Protein AF-A0A8S3JZ52-F1 (afdb_monomer)

Solvent-accessible surface area (backbone atoms only — not comparable to full-atom values): 4505 Å² total; per-residue (Å²): 139,82,84,82,78,82,83,72,80,77,84,88,67,72,47,80,42,48,62,45,52,74,68,47,54,52,52,50,46,44,37,40,73,72,64,69,31,53,73,48,66,36,70,88,54,30,69,41,18,38,51,48,46,52,49,52,54,52,49,53,53,48,54,54,48,53,57,49,53,57,54,59,77,73,108

InterPro domains:
  IPR041491 TRPM, SLOG domain [PF18139] (10-61)
  IPR050927 Transient receptor potential cation channel M [PTHR13800] (11-61)

pLDDT: mean 90.5, std 13.54, range [40.5, 98.19]

Secondary structure (DSSP, 8-state):
--------PPPP--EEE-S--HHHHHHHHIIIIIS---EEE-TTS-HHHHHHHHHHHHHHHHHHHHHHHHHHTT-

Nearest PDB structures (foldseek):
  4igk-assembly2_B  TM=6.275E-01  e=6.604E+00  Homo sapiens
  1l0b-assembly1_A  TM=4.245E-01  e=2.908E+00  Rattus norvegicus
  1k7k-assembly1_A  TM=3.674E-01  e=4.093E+00  Escherichia coli

Structure (mmCIF, N/CA/C/O backbone):
data_AF-A0A8S3JZ52-F1
#
_entry.id   AF-A0A8S3JZ52-F1
#
loop_
_atom_site.group_PDB
_atom_site.id
_atom_site.type_symbol
_atom_site.label_atom_id
_atom_site.label_alt_id
_atom_site.label_comp_id
_atom_site.label_asym_id
_atom_site.label_entity_id
_atom_site.label_seq_id
_atom_site.pdbx_PDB_ins_code
_atom_site.Cartn_x
_atom_site.Cartn_y
_atom_site.Cartn_z
_atom_site.occupancy
_atom_site.B_iso_or_equiv
_atom_site.auth_seq_id
_atom_site.auth_comp_id
_atom_site.auth_asym_id
_atom_site.auth_atom_id
_atom_site.pdbx_PDB_model_num
ATOM 1 N N . MET A 1 1 ? -1.157 40.134 -30.246 1.00 40.50 1 MET A N 1
ATOM 2 C CA . MET A 1 1 ? -0.732 38.728 -30.066 1.00 40.50 1 MET A CA 1
ATOM 3 C C . MET A 1 1 ? -1.638 38.102 -29.027 1.00 40.50 1 MET A C 1
ATOM 5 O O . MET A 1 1 ? -1.667 38.595 -27.909 1.00 40.50 1 MET A O 1
ATOM 9 N N . ILE A 1 2 ? -2.424 37.100 -29.409 1.00 42.44 2 ILE A N 1
ATOM 10 C CA . ILE A 1 2 ? -3.330 36.383 -28.505 1.00 42.44 2 ILE A CA 1
ATOM 11 C C . ILE A 1 2 ? -2.615 35.077 -28.143 1.00 42.44 2 ILE A C 1
ATOM 13 O O . ILE A 1 2 ? -2.262 34.321 -29.045 1.00 42.44 2 ILE A O 1
ATOM 17 N N . ASN A 1 3 ? -2.325 34.851 -26.860 1.00 45.69 3 ASN A N 1
ATOM 18 C CA . ASN A 1 3 ? -1.677 33.627 -26.381 1.00 45.69 3 ASN A CA 1
ATOM 19 C C . ASN A 1 3 ? -2.751 32.548 -26.187 1.00 45.69 3 ASN A C 1
ATOM 21 O O . ASN A 1 3 ? -3.529 32.616 -25.238 1.00 45.69 3 ASN A O 1
ATOM 25 N N . PHE A 1 4 ? -2.809 31.566 -27.087 1.00 55.28 4 PHE A N 1
ATOM 26 C CA . PHE A 1 4 ? -3.582 30.342 -26.875 1.00 55.28 4 PHE A CA 1
ATOM 27 C C . PHE A 1 4 ? -2.740 29.388 -26.022 1.00 55.28 4 PHE A C 1
ATOM 29 O O . PHE A 1 4 ? -1.863 28.698 -26.535 1.00 55.28 4 PHE A O 1
ATOM 36 N N . SER A 1 5 ? -2.982 29.363 -24.711 1.00 61.88 5 SER A N 1
ATOM 37 C CA . SER A 1 5 ? -2.474 28.287 -23.857 1.00 61.88 5 SER A CA 1
ATOM 38 C C . SER A 1 5 ? -3.426 27.101 -23.993 1.00 61.88 5 SER A C 1
ATOM 40 O O . SER A 1 5 ? -4.536 27.133 -23.462 1.00 61.88 5 SER A O 1
ATOM 42 N N . PHE A 1 6 ? -3.038 26.083 -24.761 1.00 62.44 6 PHE A N 1
ATOM 43 C CA . PHE A 1 6 ? -3.751 24.807 -24.775 1.00 62.44 6 P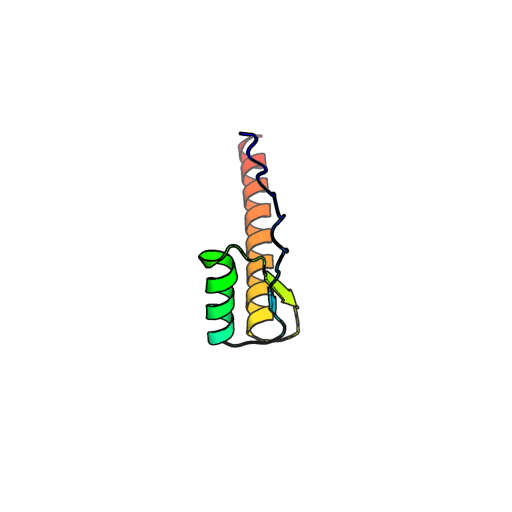HE A CA 1
ATOM 44 C C . PHE A 1 6 ? -3.592 24.152 -23.396 1.00 62.44 6 PHE A C 1
ATOM 46 O O . PHE A 1 6 ? -2.533 23.621 -23.072 1.00 62.44 6 PHE A O 1
ATOM 53 N N . TYR A 1 7 ? -4.640 24.217 -22.575 1.00 65.38 7 TYR A N 1
ATOM 54 C CA . TYR A 1 7 ? -4.737 23.464 -21.329 1.00 65.38 7 TYR A CA 1
ATOM 55 C C . TYR A 1 7 ? -5.116 22.025 -21.686 1.00 65.38 7 TYR A C 1
ATOM 57 O O . TYR A 1 7 ? -6.265 21.742 -22.014 1.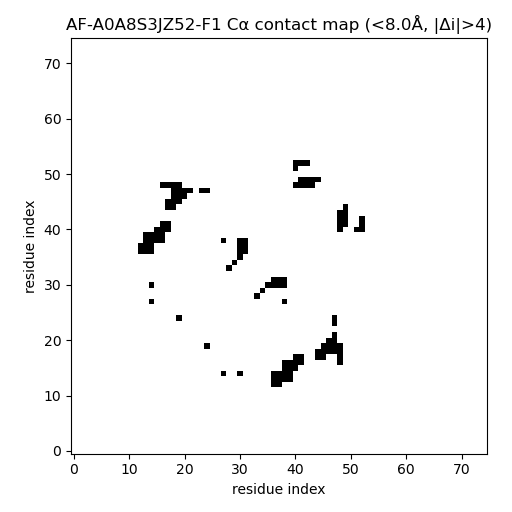00 65.38 7 TYR A O 1
ATOM 65 N N . ILE A 1 8 ? -4.124 21.137 -21.728 1.00 66.75 8 ILE A N 1
ATOM 66 C CA . ILE A 1 8 ? -4.358 19.701 -21.861 1.00 66.75 8 ILE A CA 1
ATOM 67 C C . ILE A 1 8 ? -4.431 19.166 -20.436 1.00 66.75 8 ILE A C 1
ATOM 69 O O . ILE A 1 8 ? -3.419 19.180 -19.732 1.00 66.75 8 ILE A O 1
ATOM 73 N N . ASP A 1 9 ? -5.616 18.745 -20.000 1.00 76.94 9 ASP A N 1
ATOM 74 C CA . ASP A 1 9 ? -5.748 18.064 -18.716 1.00 76.94 9 ASP A CA 1
ATOM 75 C C . ASP A 1 9 ? -4.832 16.827 -18.715 1.00 76.94 9 ASP A C 1
ATOM 77 O O . ASP A 1 9 ? -4.882 16.022 -19.655 1.00 76.94 9 ASP A O 1
ATOM 81 N N . PRO A 1 10 ? -3.956 16.666 -17.710 1.00 82.00 10 PRO A N 1
ATOM 82 C CA . PRO A 1 10 ? -3.089 15.503 -17.634 1.00 82.00 10 PRO 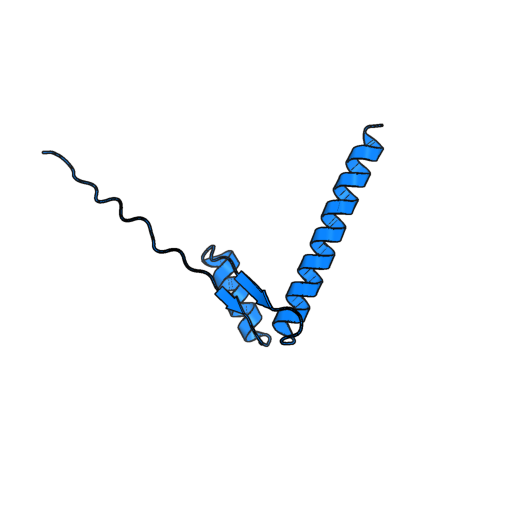A CA 1
ATOM 83 C C . PRO A 1 10 ? -3.930 14.227 -17.515 1.00 82.00 10 PRO A C 1
ATOM 85 O O . PRO A 1 10 ? -4.920 14.176 -16.786 1.00 82.00 10 PRO A O 1
ATOM 88 N N . VAL A 1 11 ? -3.520 13.173 -18.225 1.00 89.81 11 VAL A N 1
ATOM 89 C CA . VAL A 1 11 ? -4.193 11.869 -18.159 1.00 89.81 11 VAL A CA 1
ATOM 90 C C . VAL A 1 11 ? -4.026 11.296 -16.743 1.00 89.81 11 VAL A C 1
ATOM 92 O O . VAL A 1 11 ? -2.887 11.159 -16.288 1.00 89.81 11 VAL A O 1
ATOM 95 N N . PRO A 1 12 ? -5.114 10.947 -16.029 1.00 92.56 12 PRO A N 1
ATOM 96 C CA . PRO A 1 12 ? -5.017 10.403 -14.681 1.00 92.56 12 PRO A CA 1
ATOM 97 C C . PRO A 1 12 ? -4.412 8.994 -14.698 1.00 92.56 12 PRO A C 1
ATOM 99 O O . PRO A 1 12 ? -4.770 8.156 -15.526 1.00 92.56 12 PRO A O 1
ATOM 102 N N . VAL A 1 13 ? -3.518 8.724 -13.746 1.00 95.12 13 VAL A N 1
ATOM 103 C CA . VAL A 1 13 ? -2.836 7.432 -13.587 1.00 95.12 13 VAL A CA 1
ATOM 104 C C . VAL A 1 13 ? -3.066 6.905 -12.173 1.00 95.12 13 VAL A C 1
ATOM 106 O O . VAL A 1 13 ? -3.062 7.668 -11.209 1.00 95.12 13 VAL A O 1
ATOM 109 N N . VAL A 1 14 ? -3.249 5.591 -12.051 1.00 97.75 14 VAL A N 1
ATOM 110 C CA . VAL A 1 14 ? -3.376 4.869 -10.779 1.00 97.75 14 VAL A CA 1
ATOM 111 C C . VAL A 1 14 ? -2.485 3.627 -10.804 1.00 97.75 14 VAL A C 1
ATOM 113 O O . VAL A 1 14 ? -2.345 2.981 -11.843 1.00 97.75 14 VAL A O 1
ATOM 116 N N . LEU A 1 15 ? -1.889 3.280 -9.663 1.00 97.88 15 LEU A N 1
ATOM 117 C CA . LEU A 1 15 ? -1.117 2.051 -9.491 1.00 97.88 15 LEU A CA 1
ATOM 118 C C . LEU A 1 15 ? -2.000 0.953 -8.881 1.00 97.88 15 LEU A C 1
ATOM 120 O O . LEU A 1 15 ? -2.397 1.061 -7.724 1.00 97.88 15 LEU A O 1
ATOM 124 N N . LEU A 1 16 ? -2.270 -0.124 -9.621 1.00 97.69 16 LEU A N 1
ATOM 125 C CA . LEU A 1 16 ? -2.916 -1.327 -9.081 1.00 97.69 16 LEU A CA 1
ATOM 126 C C . LEU A 1 16 ? -1.858 -2.339 -8.627 1.00 97.69 16 LEU A C 1
ATOM 128 O O . LEU A 1 16 ? -0.992 -2.725 -9.412 1.00 97.69 16 LEU A O 1
ATOM 132 N N . VAL A 1 17 ? -1.953 -2.801 -7.380 1.00 97.50 17 VAL A N 1
ATOM 133 C CA . VAL A 1 17 ? -1.050 -3.806 -6.804 1.00 97.50 17 VAL A CA 1
ATOM 134 C C . VAL A 1 17 ? -1.842 -5.070 -6.466 1.00 97.50 17 VAL A C 1
ATOM 136 O O . VAL A 1 17 ? -2.853 -5.006 -5.766 1.00 97.50 17 VAL A O 1
ATOM 139 N N . ILE A 1 18 ? -1.376 -6.217 -6.971 1.00 95.50 18 ILE A N 1
ATOM 140 C CA . ILE A 1 18 ? -1.994 -7.537 -6.764 1.00 95.50 18 ILE A CA 1
ATOM 141 C C . ILE A 1 18 ? -1.127 -8.349 -5.791 1.00 95.50 18 ILE A C 1
ATOM 143 O O . ILE A 1 18 ? -1.437 -8.447 -4.618 1.00 95.50 18 ILE A O 1
ATOM 147 N N . GLU A 1 19 ? 0.035 -8.844 -6.211 1.00 95.19 19 GLU A N 1
ATOM 148 C CA . GLU A 1 19 ? 1.003 -9.464 -5.297 1.00 95.19 19 GLU A CA 1
ATOM 149 C C . GLU A 1 19 ? 2.264 -8.596 -5.172 1.00 95.19 19 GLU A C 1
ATOM 151 O O . GLU A 1 19 ? 2.406 -7.555 -5.821 1.00 95.19 19 GLU A O 1
ATOM 156 N N . GLY A 1 20 ? 3.217 -9.019 -4.343 1.00 94.44 20 GLY A N 1
ATOM 157 C CA . GLY A 1 20 ? 4.511 -8.365 -4.301 1.00 94.44 20 GLY A C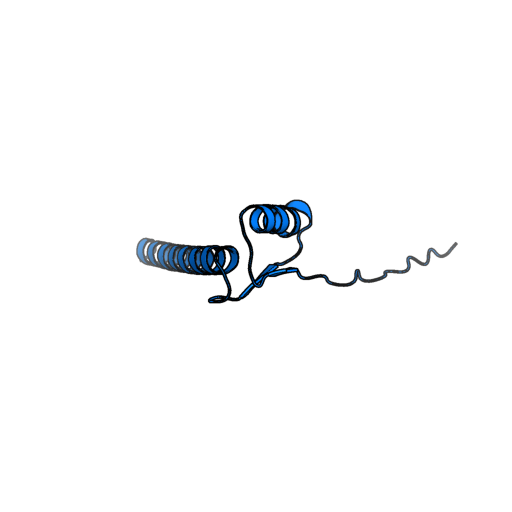A 1
ATOM 158 C C . GLY A 1 20 ? 5.374 -8.739 -3.112 1.00 94.44 20 GLY A C 1
ATOM 159 O O . GLY A 1 20 ? 4.927 -9.334 -2.128 1.00 94.44 20 GLY A O 1
ATOM 160 N N . GLY A 1 21 ? 6.631 -8.321 -3.212 1.00 94.88 21 GLY A N 1
ATOM 161 C CA . GLY A 1 21 ? 7.629 -8.413 -2.153 1.00 94.88 21 GLY A CA 1
ATOM 162 C C . GLY A 1 21 ? 8.260 -7.049 -1.848 1.00 94.88 21 GLY A C 1
ATOM 163 O O . GLY A 1 21 ? 7.709 -6.012 -2.218 1.00 94.88 21 GLY A O 1
ATOM 164 N N . PRO A 1 22 ? 9.443 -7.018 -1.215 1.00 96.44 22 PRO A N 1
ATOM 165 C CA . PRO A 1 22 ? 10.105 -5.773 -0.811 1.00 96.44 22 PRO A CA 1
ATOM 166 C C . PRO A 1 22 ? 10.345 -4.772 -1.953 1.00 96.44 22 PRO A C 1
ATOM 168 O O . PRO A 1 22 ? 10.229 -3.564 -1.754 1.00 96.44 22 PRO A O 1
ATOM 171 N N . ASN A 1 23 ? 10.625 -5.255 -3.168 1.00 97.38 23 ASN A N 1
ATOM 172 C CA . ASN A 1 23 ? 10.792 -4.380 -4.332 1.00 97.38 23 ASN A CA 1
ATOM 173 C C . ASN A 1 23 ? 9.475 -3.705 -4.741 1.00 97.38 23 ASN A C 1
ATOM 175 O O . ASN A 1 23 ? 9.482 -2.525 -5.070 1.00 97.38 23 ASN A O 1
ATOM 179 N N . THR A 1 24 ? 8.342 -4.403 -4.629 1.00 97.31 24 THR A N 1
ATOM 180 C CA . THR A 1 24 ? 7.014 -3.818 -4.867 1.00 97.31 24 THR A CA 1
ATOM 181 C C . THR A 1 24 ? 6.719 -2.711 -3.861 1.00 97.31 24 THR A C 1
ATOM 183 O O . THR A 1 24 ? 6.250 -1.648 -4.250 1.00 97.31 24 THR A O 1
ATOM 186 N N . VAL A 1 25 ? 7.072 -2.902 -2.584 1.00 97.31 25 VAL A N 1
ATOM 187 C CA . VAL A 1 25 ? 6.947 -1.855 -1.551 1.00 97.31 25 VAL A CA 1
ATOM 188 C C . VAL A 1 25 ? 7.767 -0.615 -1.923 1.00 97.31 25 VAL A C 1
ATOM 190 O O . VAL A 1 25 ? 7.292 0.510 -1.762 1.00 97.31 25 VAL A O 1
ATOM 193 N N . ARG A 1 26 ? 8.983 -0.798 -2.459 1.00 97.62 26 ARG A N 1
ATOM 194 C CA . ARG A 1 26 ? 9.812 0.313 -2.952 1.00 97.62 26 ARG A CA 1
ATOM 195 C C . ARG A 1 26 ? 9.140 1.042 -4.121 1.00 97.62 26 ARG A C 1
ATOM 197 O O . ARG A 1 26 ? 9.070 2.267 -4.076 1.00 97.62 26 ARG A O 1
ATOM 204 N N . THR A 1 27 ? 8.610 0.317 -5.106 1.00 97.75 27 THR A N 1
ATOM 205 C CA . THR A 1 27 ? 7.878 0.907 -6.242 1.00 97.75 27 THR A CA 1
ATOM 206 C C . THR A 1 27 ? 6.634 1.665 -5.784 1.00 97.75 27 THR A C 1
ATOM 208 O O . THR A 1 27 ? 6.402 2.785 -6.226 1.00 97.75 27 THR A O 1
ATOM 211 N N . VAL A 1 28 ? 5.863 1.100 -4.852 1.00 97.62 28 VAL A N 1
ATOM 212 C CA . VAL A 1 28 ? 4.691 1.754 -4.251 1.00 97.62 28 VAL A CA 1
ATOM 213 C C . VAL A 1 28 ? 5.090 3.054 -3.562 1.00 97.62 28 VAL A C 1
ATOM 215 O O . VAL A 1 28 ? 4.449 4.080 -3.773 1.00 97.62 28 VAL A O 1
ATOM 218 N N . LYS A 1 29 ? 6.169 3.040 -2.770 1.00 97.75 29 LYS A N 1
ATOM 219 C CA . LYS A 1 29 ? 6.681 4.247 -2.112 1.00 97.75 29 LYS A CA 1
ATOM 220 C C . LYS A 1 29 ? 7.054 5.322 -3.132 1.00 97.75 29 LYS A C 1
ATOM 222 O O . LYS A 1 29 ? 6.699 6.480 -2.943 1.00 97.75 29 LYS A O 1
ATOM 227 N N . GLU A 1 30 ? 7.770 4.957 -4.188 1.00 98.19 30 GLU A N 1
ATOM 228 C CA . GLU A 1 30 ? 8.173 5.894 -5.238 1.00 98.19 30 GLU A CA 1
ATOM 229 C C . GLU A 1 30 ? 6.964 6.463 -5.994 1.00 98.19 30 GLU A C 1
ATOM 231 O O . GLU A 1 30 ? 6.880 7.672 -6.192 1.00 98.19 30 GLU A O 1
ATOM 236 N N . ALA A 1 31 ? 5.982 5.626 -6.331 1.00 97.69 31 ALA A N 1
ATOM 237 C CA . ALA A 1 31 ? 4.754 6.057 -6.993 1.00 97.69 31 ALA A CA 1
ATOM 238 C C . ALA A 1 31 ? 3.925 7.015 -6.120 1.00 97.69 31 ALA A C 1
ATOM 240 O O . ALA A 1 31 ? 3.585 8.110 -6.565 1.00 97.69 31 ALA A O 1
ATOM 241 N N . VAL A 1 32 ? 3.639 6.634 -4.873 1.00 97.31 32 VAL A N 1
ATOM 242 C CA . VAL A 1 32 ? 2.741 7.391 -3.987 1.00 97.31 32 VAL A CA 1
ATOM 243 C C . VAL A 1 32 ? 3.414 8.644 -3.433 1.00 97.31 32 VAL A C 1
ATOM 245 O O . VAL A 1 32 ? 2.818 9.715 -3.448 1.00 97.31 32 VAL A O 1
ATOM 248 N N . VAL A 1 33 ? 4.650 8.530 -2.939 1.00 96.88 33 VAL A N 1
ATOM 249 C CA . VAL A 1 33 ? 5.344 9.640 -2.261 1.00 96.88 33 VAL A CA 1
ATOM 250 C C . VAL A 1 33 ? 6.153 10.483 -3.241 1.00 96.88 33 VAL A C 1
ATOM 252 O O . VAL A 1 33 ? 6.209 11.698 -3.093 1.00 96.88 33 VAL A O 1
ATOM 255 N N . GLY A 1 34 ? 6.802 9.851 -4.221 1.00 96.38 34 GLY A N 1
ATOM 256 C CA . GLY A 1 34 ? 7.651 10.552 -5.187 1.00 96.38 34 GLY A CA 1
ATOM 257 C C . GLY A 1 34 ? 6.861 11.213 -6.312 1.00 96.38 34 GLY A C 1
ATOM 258 O O . GLY A 1 34 ? 7.209 12.313 -6.729 1.00 96.38 34 GLY A O 1
ATOM 259 N N . ASN A 1 35 ? 5.789 10.562 -6.773 1.00 95.38 35 ASN A N 1
ATOM 260 C CA . ASN A 1 35 ? 5.055 10.979 -7.970 1.00 95.38 35 ASN A CA 1
ATOM 261 C C . ASN A 1 35 ? 3.581 11.333 -7.712 1.00 95.38 35 ASN A C 1
ATOM 263 O O . ASN A 1 35 ? 2.862 11.638 -8.661 1.00 95.38 35 ASN A O 1
ATOM 267 N N . SER A 1 36 ? 3.114 11.292 -6.458 1.00 96.19 36 SER A N 1
ATOM 268 C CA . SER A 1 36 ? 1.715 11.565 -6.085 1.00 96.19 36 SER A CA 1
ATOM 269 C C . SER A 1 36 ? 0.691 10.697 -6.834 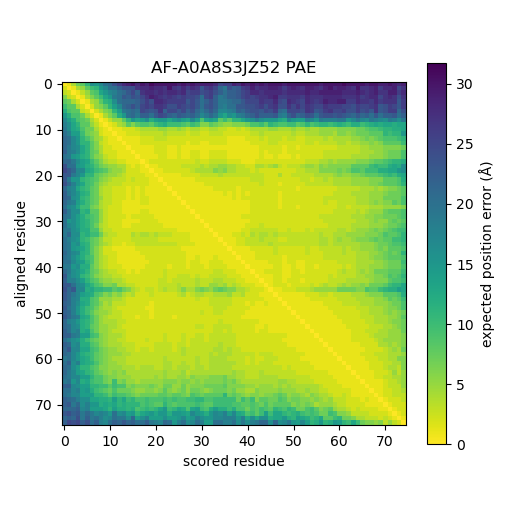1.00 96.19 36 SER A C 1
ATOM 271 O O . SER A 1 36 ? -0.445 11.116 -7.060 1.00 96.19 36 SER A O 1
ATOM 273 N N . ILE A 1 37 ? 1.082 9.482 -7.228 1.00 97.31 37 ILE A N 1
ATOM 274 C CA . ILE A 1 37 ? 0.205 8.540 -7.925 1.00 97.31 37 ILE A CA 1
ATOM 275 C C . ILE A 1 37 ? -0.569 7.735 -6.875 1.00 97.31 37 ILE A C 1
ATOM 277 O O . ILE A 1 37 ? 0.056 7.058 -6.054 1.00 97.31 37 ILE A O 1
ATOM 281 N N . PRO A 1 38 ? -1.913 7.754 -6.885 1.00 97.12 38 PRO A N 1
ATOM 282 C CA . PRO A 1 38 ? -2.700 6.939 -5.970 1.00 97.12 38 PRO A CA 1
ATOM 283 C C . PRO A 1 38 ? -2.473 5.446 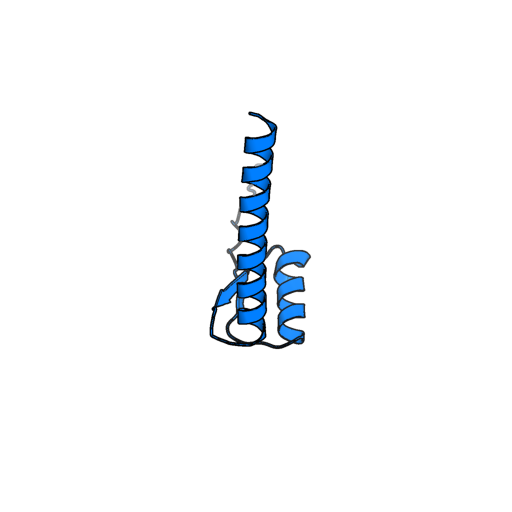-6.235 1.00 97.12 38 PRO A C 1
ATOM 285 O O . PRO A 1 38 ? -2.354 5.011 -7.383 1.00 97.12 38 PRO A O 1
ATOM 288 N N . ALA A 1 39 ? -2.442 4.654 -5.162 1.00 96.88 39 ALA A N 1
ATOM 289 C CA . ALA A 1 39 ? -2.285 3.206 -5.227 1.00 96.88 39 ALA A CA 1
ATOM 290 C C . ALA A 1 39 ? -3.534 2.486 -4.704 1.00 96.88 39 ALA A C 1
ATOM 292 O O . ALA A 1 39 ? -4.106 2.872 -3.684 1.00 96.88 39 ALA A O 1
ATOM 293 N N . VAL A 1 40 ? -3.927 1.420 -5.398 1.00 97.44 40 VAL A N 1
ATOM 294 C CA . VAL A 1 40 ? -5.015 0.512 -5.029 1.00 97.44 40 VAL A CA 1
ATOM 295 C C . VAL A 1 40 ? -4.411 -0.855 -4.729 1.00 97.44 40 VAL A C 1
ATOM 297 O O . VAL A 1 40 ? -3.730 -1.436 -5.574 1.00 97.44 40 VAL A O 1
ATOM 300 N N . PHE A 1 41 ? -4.668 -1.369 -3.528 1.00 96.94 41 PHE A N 1
ATOM 301 C CA . PHE A 1 41 ? -4.199 -2.679 -3.072 1.00 96.94 41 PHE A CA 1
ATOM 302 C C . PHE A 1 41 ? -5.369 -3.658 -2.997 1.00 96.94 41 PHE A C 1
ATOM 304 O O . PHE A 1 41 ? -6.450 -3.291 -2.535 1.00 96.94 41 PHE A O 1
ATOM 311 N N . LEU A 1 42 ? -5.143 -4.904 -3.410 1.00 96.31 42 LEU A N 1
ATOM 312 C CA . LEU A 1 42 ? -6.142 -5.969 -3.332 1.00 96.31 42 LEU A CA 1
ATOM 313 C C . LEU A 1 42 ? -5.885 -6.865 -2.113 1.00 96.31 42 LEU A C 1
ATOM 315 O O . LEU A 1 42 ? -4.936 -7.644 -2.085 1.00 96.31 42 LEU A O 1
ATOM 319 N N . GLU A 1 43 ? -6.735 -6.763 -1.097 1.00 96.81 43 GLU A N 1
ATOM 320 C CA . GLU A 1 43 ? -6.660 -7.617 0.095 1.00 96.81 43 GLU A CA 1
ATOM 321 C C . GLU A 1 43 ? -6.886 -9.102 -0.254 1.00 96.81 43 GLU A C 1
ATOM 323 O O . GLU A 1 43 ? -7.753 -9.442 -1.060 1.00 96.81 43 GLU A O 1
ATOM 328 N N . GLY A 1 44 ? -6.100 -9.989 0.355 1.00 96.12 44 GLY A N 1
ATOM 329 C CA . GLY A 1 44 ? -6.144 -11.442 0.180 1.00 96.12 44 GLY A CA 1
ATOM 330 C C . GLY A 1 44 ? -5.334 -11.970 -1.005 1.00 96.12 44 GLY A C 1
ATOM 331 O O . GLY A 1 44 ? -5.398 -13.163 -1.297 1.00 96.12 44 GLY A O 1
ATOM 332 N N . THR A 1 45 ? -4.600 -11.108 -1.714 1.00 95.44 45 THR A N 1
ATOM 333 C CA . THR A 1 45 ? -3.939 -11.480 -2.978 1.00 95.44 45 THR A CA 1
ATOM 334 C C . THR A 1 45 ? -2.426 -11.649 -2.871 1.00 95.44 45 THR A C 1
ATOM 336 O O . THR A 1 45 ? -1.810 -12.166 -3.803 1.00 95.44 45 THR A O 1
ATOM 339 N N . GLY A 1 46 ? -1.807 -11.292 -1.739 1.00 93.19 46 GLY A N 1
ATOM 340 C CA . GLY A 1 46 ? -0.375 -11.504 -1.557 1.00 93.19 46 GLY A CA 1
ATOM 341 C C . GLY A 1 46 ? 0.258 -10.736 -0.407 1.00 93.19 46 GLY A C 1
ATOM 342 O O . GLY A 1 46 ? -0.285 -9.761 0.100 1.00 93.19 46 GLY A O 1
ATOM 343 N N . ARG A 1 47 ? 1.492 -11.122 -0.060 1.00 94.56 47 ARG A N 1
ATOM 344 C CA . ARG A 1 47 ? 2.238 -10.606 1.107 1.00 94.56 47 ARG A CA 1
ATOM 345 C C . ARG A 1 47 ? 2.298 -9.078 1.181 1.00 94.56 47 ARG A C 1
ATOM 347 O O . ARG A 1 47 ? 2.074 -8.512 2.245 1.00 94.56 47 ARG A O 1
ATOM 354 N N . CYS A 1 48 ? 2.625 -8.410 0.073 1.00 95.38 48 CYS A N 1
ATOM 355 C CA . CYS A 1 48 ? 2.700 -6.948 0.030 1.00 95.38 48 CYS A CA 1
ATOM 356 C C . CYS A 1 48 ? 1.319 -6.304 0.219 1.00 95.38 48 CYS A C 1
ATOM 358 O O . CYS A 1 48 ? 1.170 -5.413 1.052 1.00 95.38 48 CYS A O 1
ATOM 360 N N . CYS A 1 49 ? 0.308 -6.758 -0.522 1.00 96.44 49 CYS A N 1
ATOM 361 C CA . CYS A 1 49 ? -1.033 -6.185 -0.449 1.00 96.44 49 CYS A CA 1
ATOM 362 C C . CYS A 1 49 ? -1.714 -6.448 0.890 1.00 96.44 49 CYS A C 1
ATOM 364 O O . CYS A 1 49 ? -2.308 -5.527 1.436 1.00 96.44 49 CYS A O 1
ATOM 366 N N . ASP A 1 50 ? -1.557 -7.637 1.466 1.00 96.31 50 ASP A N 1
ATOM 367 C CA . ASP A 1 50 ? -2.125 -7.975 2.774 1.00 96.31 50 ASP A CA 1
ATOM 368 C C . ASP A 1 50 ? -1.481 -7.153 3.891 1.00 96.31 50 ASP A C 1
ATOM 370 O O . ASP A 1 50 ? -2.162 -6.692 4.809 1.00 96.31 50 ASP A O 1
ATOM 374 N N . LEU A 1 51 ? -0.172 -6.899 3.786 1.00 96.44 51 LEU A N 1
ATOM 375 C CA . LEU A 1 51 ? 0.533 -6.006 4.699 1.00 96.44 51 LEU A CA 1
ATOM 376 C C . LEU A 1 51 ? -0.024 -4.578 4.623 1.00 96.44 51 LEU A C 1
ATOM 378 O O . LEU A 1 51 ? -0.335 -3.991 5.661 1.00 96.44 51 LEU A O 1
ATOM 382 N N . PHE A 1 52 ? -0.168 -4.022 3.416 1.00 96.88 52 PHE A N 1
ATOM 383 C CA . PHE A 1 52 ? -0.717 -2.676 3.229 1.00 96.88 52 PHE A CA 1
ATOM 384 C C . PHE A 1 52 ? -2.185 -2.587 3.647 1.00 96.88 52 PHE A C 1
ATOM 386 O O . PHE A 1 52 ? -2.542 -1.664 4.374 1.00 96.88 52 PHE A O 1
ATOM 393 N N . ALA A 1 53 ? -3.016 -3.561 3.273 1.00 96.44 53 ALA A N 1
ATOM 394 C CA . ALA A 1 53 ? -4.413 -3.633 3.687 1.00 96.44 53 ALA A CA 1
ATOM 395 C C . ALA A 1 53 ? -4.521 -3.635 5.216 1.00 96.44 53 ALA A C 1
ATOM 397 O O . ALA A 1 53 ? -5.240 -2.814 5.795 1.00 96.44 53 ALA A O 1
ATOM 398 N N . LYS A 1 54 ? -3.723 -4.474 5.891 1.00 97.25 54 LYS A N 1
ATOM 399 C CA . LYS A 1 54 ? -3.699 -4.513 7.353 1.00 97.25 54 LYS A CA 1
ATOM 400 C C . LYS A 1 54 ? -3.244 -3.188 7.962 1.00 97.25 54 LYS A C 1
ATOM 402 O O . LYS A 1 54 ? -3.846 -2.735 8.937 1.00 97.25 54 LYS A O 1
ATOM 407 N N . ALA A 1 55 ? -2.210 -2.563 7.402 1.00 96.88 55 ALA A N 1
ATOM 408 C CA . ALA A 1 55 ? -1.718 -1.268 7.861 1.00 96.88 55 ALA A CA 1
ATOM 409 C C . ALA A 1 55 ? -2.781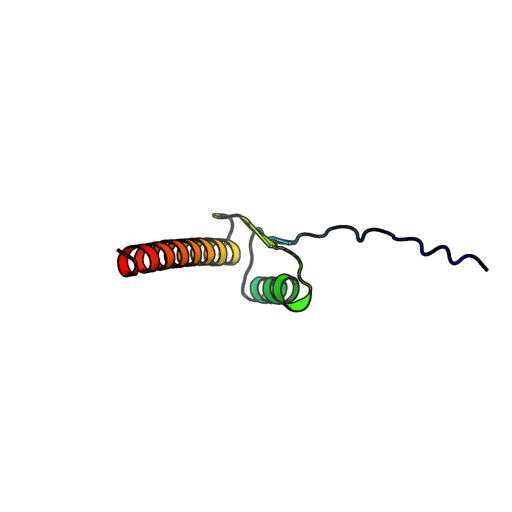 -0.167 7.708 1.00 96.88 55 ALA A C 1
ATOM 411 O O . ALA A 1 55 ? -3.036 0.565 8.664 1.00 96.88 55 ALA A O 1
ATOM 412 N N . CYS A 1 56 ? -3.461 -0.099 6.560 1.00 95.81 56 CYS A N 1
ATOM 413 C CA . CYS A 1 56 ? -4.546 0.850 6.310 1.00 95.81 56 CYS A CA 1
ATOM 414 C C . CYS A 1 56 ? -5.709 0.661 7.293 1.00 95.81 56 CYS A C 1
ATOM 416 O O . CYS A 1 56 ? -6.185 1.636 7.870 1.00 95.81 56 CYS A O 1
ATOM 418 N N . GLN A 1 57 ? -6.124 -0.582 7.555 1.00 96.38 57 GLN A N 1
ATOM 419 C CA . GLN A 1 57 ? -7.177 -0.881 8.534 1.00 96.38 57 GLN A CA 1
ATOM 420 C C . GLN A 1 57 ? -6.789 -0.462 9.963 1.00 96.38 57 GLN A C 1
ATOM 422 O O . GLN A 1 57 ? -7.628 0.035 10.719 1.00 96.38 57 GLN A O 1
ATOM 427 N N . LEU A 1 58 ? -5.529 -0.685 10.360 1.00 98.00 58 LEU A N 1
ATOM 428 C CA . LEU A 1 58 ? -5.024 -0.273 11.674 1.00 98.00 58 LEU A CA 1
ATOM 429 C C . LEU A 1 58 ? -4.963 1.250 11.799 1.00 98.00 58 LEU 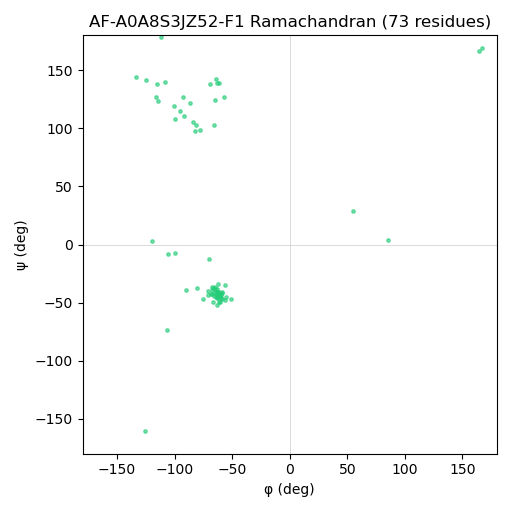A C 1
ATOM 431 O O . LEU A 1 58 ? -5.373 1.788 12.827 1.00 98.00 58 LEU A O 1
ATOM 435 N N . TYR A 1 59 ? -4.501 1.931 10.752 1.00 96.94 59 TYR A N 1
ATOM 436 C CA . TYR A 1 59 ? -4.441 3.386 10.712 1.00 96.94 59 TYR A CA 1
ATOM 437 C C . TYR A 1 59 ? -5.839 4.013 10.783 1.00 96.94 59 TYR A C 1
ATOM 439 O O . TYR A 1 59 ? -6.078 4.895 11.602 1.00 96.94 59 TYR A O 1
ATOM 447 N N . ASP A 1 60 ? -6.800 3.488 10.024 1.00 96.56 60 ASP A N 1
ATOM 448 C CA . ASP A 1 60 ? -8.191 3.944 10.076 1.00 96.56 60 ASP A CA 1
AT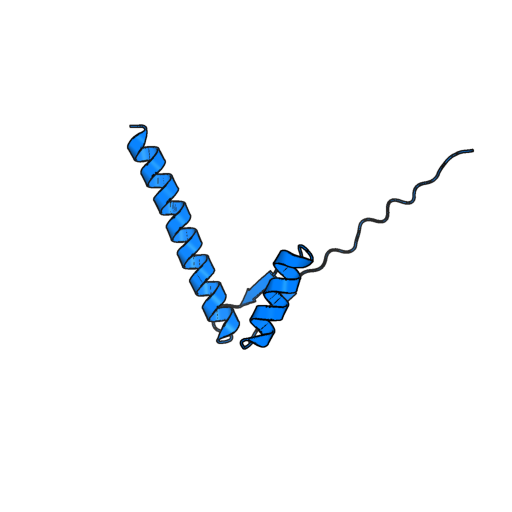OM 449 C C . ASP A 1 60 ? -8.825 3.732 11.467 1.00 96.56 60 ASP A C 1
ATOM 451 O O . ASP A 1 60 ? -9.501 4.615 12.002 1.00 96.56 60 ASP A O 1
ATOM 455 N N . LYS A 1 61 ? -8.564 2.587 12.115 1.00 97.31 61 LYS A N 1
ATOM 456 C CA . LYS A 1 61 ? -8.970 2.367 13.514 1.00 97.31 61 LYS A CA 1
ATOM 457 C C . LYS A 1 61 ? -8.346 3.387 14.464 1.00 97.31 61 LYS A C 1
ATOM 459 O O . LYS A 1 61 ? -9.044 3.893 15.340 1.00 97.31 61 LYS A O 1
ATOM 464 N N . TYR A 1 62 ? -7.058 3.675 14.301 1.00 97.25 62 TYR A N 1
ATOM 465 C CA . TYR A 1 62 ? -6.357 4.662 15.115 1.00 97.25 62 TYR A CA 1
ATOM 466 C C . TYR A 1 62 ? -6.980 6.056 14.961 1.00 97.25 62 TYR A C 1
ATOM 468 O O . TYR A 1 62 ? -7.350 6.663 15.964 1.00 97.25 62 TYR A O 1
ATOM 476 N N . CYS A 1 63 ? -7.203 6.518 13.727 1.00 95.44 63 CYS A N 1
ATOM 477 C CA . CYS A 1 63 ? -7.841 7.809 13.452 1.00 95.44 63 CYS A CA 1
ATOM 478 C C . CYS A 1 63 ? -9.250 7.909 14.053 1.00 95.44 63 CYS A C 1
ATOM 480 O O . CYS A 1 63 ? -9.604 8.932 14.638 1.00 95.44 63 CYS A O 1
ATOM 482 N N . ARG A 1 64 ? -10.049 6.838 13.965 1.00 95.56 64 ARG A N 1
ATOM 483 C CA . ARG A 1 64 ? -11.390 6.800 14.572 1.00 95.56 64 ARG A CA 1
ATOM 484 C C . ARG A 1 64 ? -11.360 6.876 16.095 1.00 95.56 64 ARG A C 1
ATOM 486 O O . ARG A 1 64 ? -12.249 7.489 16.679 1.00 95.56 64 ARG A O 1
ATOM 493 N N . ASN A 1 65 ? -10.377 6.251 16.735 1.00 95.94 65 ASN A N 1
ATOM 494 C CA . ASN A 1 65 ? -10.231 6.321 18.187 1.00 95.94 65 ASN A CA 1
ATOM 495 C C . ASN A 1 65 ? -9.774 7.714 18.628 1.00 95.94 65 ASN A C 1
ATOM 497 O O . ASN A 1 65 ? -10.395 8.284 19.516 1.00 95.94 65 ASN A O 1
ATOM 501 N N . LEU A 1 66 ? -8.801 8.305 17.930 1.00 95.06 66 LEU A N 1
ATOM 502 C CA . LEU A 1 66 ? -8.343 9.669 18.199 1.00 95.06 66 LEU A CA 1
ATOM 503 C C . LEU A 1 66 ? -9.506 10.676 18.152 1.00 95.06 66 LEU A C 1
ATOM 505 O O . LEU A 1 66 ? -9.681 11.481 19.062 1.00 95.06 66 LEU A O 1
ATOM 509 N N . ALA A 1 67 ? -10.362 10.571 17.131 1.00 93.00 67 ALA A N 1
ATOM 510 C CA . ALA A 1 67 ? -11.538 11.429 16.997 1.00 93.00 67 ALA A CA 1
ATOM 511 C C . ALA A 1 67 ? -12.545 11.258 18.152 1.00 93.00 67 ALA A C 1
ATOM 513 O O . ALA A 1 67 ? -13.197 12.219 18.555 1.00 93.00 67 ALA A O 1
ATOM 514 N N . ARG A 1 68 ? -12.687 10.047 18.705 1.00 92.12 68 ARG A N 1
ATOM 515 C CA . ARG A 1 68 ? -13.557 9.795 19.868 1.00 92.12 68 ARG A CA 1
ATOM 516 C C . ARG A 1 68 ? -12.989 10.403 21.144 1.00 92.12 68 ARG A C 1
ATOM 518 O O . ARG A 1 68 ? -13.750 10.971 21.928 1.00 92.12 68 ARG A O 1
ATOM 525 N N . ASP A 1 69 ? -11.679 10.308 21.329 1.00 92.69 69 ASP A N 1
ATOM 526 C CA . ASP A 1 69 ? -10.995 10.864 22.495 1.00 92.69 69 ASP A CA 1
ATOM 527 C C . ASP A 1 69 ? -11.105 12.396 22.500 1.00 92.69 69 ASP A C 1
ATOM 529 O O . ASP A 1 69 ? -11.421 12.989 23.529 1.00 92.69 69 ASP A O 1
ATOM 533 N N . GLU A 1 70 ? -10.967 13.040 21.335 1.00 93.12 70 GLU A N 1
ATOM 534 C CA . GLU A 1 70 ? -11.165 14.489 21.189 1.00 93.12 70 GLU A CA 1
ATOM 535 C C . GLU A 1 70 ? -12.596 14.944 21.506 1.00 93.12 70 GLU A C 1
ATOM 537 O O . GLU A 1 70 ? -12.784 16.010 22.091 1.00 93.12 70 GLU A O 1
ATOM 542 N N . ILE A 1 71 ? -13.611 14.161 21.129 1.00 91.12 71 ILE A N 1
ATOM 543 C CA . ILE A 1 71 ? -15.012 14.462 21.463 1.00 91.12 71 ILE A CA 1
ATOM 544 C C . ILE A 1 71 ? -15.236 14.317 22.969 1.00 91.12 71 ILE A C 1
ATOM 546 O O . ILE A 1 71 ? -15.868 15.177 23.576 1.00 91.12 71 ILE A O 1
ATOM 550 N N . THR A 1 72 ? -14.681 13.264 23.571 1.00 91.19 72 THR A N 1
ATOM 551 C CA . THR A 1 72 ? -14.798 12.996 25.012 1.00 91.19 72 THR A CA 1
ATOM 552 C C . THR A 1 72 ? -14.098 14.075 25.838 1.00 91.19 72 THR A C 1
ATOM 554 O O . THR A 1 72 ? -14.628 14.504 26.852 1.00 91.19 72 THR A O 1
ATOM 557 N N . ALA A 1 73 ? -12.946 14.574 25.383 1.00 86.50 73 ALA A N 1
ATOM 558 C CA . ALA A 1 73 ? -12.211 15.649 26.051 1.00 86.50 73 ALA A CA 1
ATOM 559 C C . ALA A 1 73 ? -12.902 17.027 25.974 1.00 86.50 73 ALA A C 1
ATOM 561 O O . ALA A 1 73 ? -12.480 17.961 26.655 1.00 86.50 73 ALA A O 1
ATOM 562 N N . ARG A 1 74 ? -13.922 17.180 25.118 1.00 84.81 74 ARG A N 1
ATOM 563 C CA . ARG A 1 74 ? -14.696 18.422 24.941 1.00 84.81 74 ARG A CA 1
ATOM 564 C C . ARG A 1 74 ? -16.035 18.421 25.687 1.00 84.81 74 ARG A C 1
ATOM 566 O O . ARG A 1 74 ? -16.711 19.449 25.661 1.00 84.81 74 ARG A O 1
ATOM 573 N N . GLN A 1 75 ? -16.431 17.291 26.271 1.00 67.56 75 GLN A N 1
ATOM 574 C CA . GLN A 1 75 ? -17.641 17.139 27.088 1.00 67.56 75 GLN A CA 1
ATOM 575 C C . GLN A 1 75 ? -17.324 17.374 28.563 1.00 67.56 75 GLN A C 1
ATOM 577 O O . GLN A 1 75 ? -18.199 17.956 29.241 1.00 67.56 75 GLN A O 1
#

Mean predicted aligned error: 6.95 Å

Foldseek 3Di:
DDDDDPDDPDDAAAAEDQEDDPVVVVVVCCQCVVVVHHYDADDPRYDVRVVVVVVVVVVVVVVVVVVVVVVVVVD

Organism: NCBI:txid392030

Sequence (75 aa):
MINFSFYIDPVPVVLLVIEGGPNTVRTVKEAVVGNSIPAVFLEGTGRCCDLFAKACQLYDKYCRNLARDEITARQ

Radius of gyration: 19.15 Å; Cα contacts (8 Å, |Δi|>4): 62; chains: 1; bounding box: 28×50×57 Å